Protein AF-A0A161QIM2-F1 (afdb_monomer)

Mean predicted aligned error: 3.0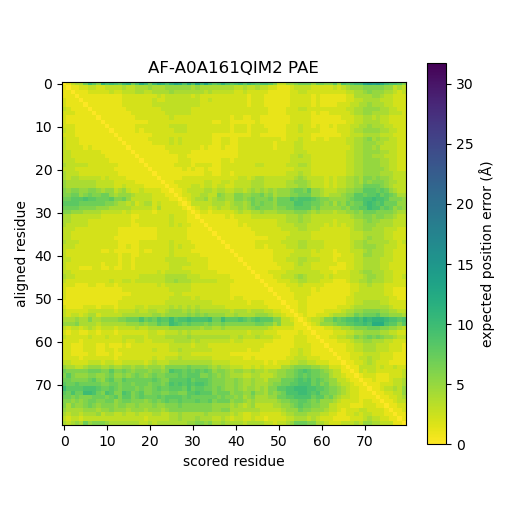8 Å

Foldseek 3Di:
DKDWDDPVRQVVVLLCQQVCVCVVVVNPRHDDSVVSSVVVVVQVVVPWTWIFDDDPNDTPDIDIKDWDQDPPPRDIDIDD

Solvent-accessible surface area (backbone atoms only — not comparable to full-atom values): 4637 Å² total; per-residue (Å²): 109,82,44,73,53,53,70,70,54,46,62,56,52,45,67,44,31,22,59,52,45,15,59,76,48,77,66,74,39,87,55,54,55,68,59,26,32,66,61,47,50,60,48,41,75,74,67,24,48,42,39,30,33,58,56,97,89,37,80,76,46,74,48,57,36,37,76,46,64,43,88,86,81,66,47,80,43,76,52,111

Structure (mmCIF, N/CA/C/O backbone):
data_AF-A0A161QIM2-F1
#
_entry.id   AF-A0A161QIM2-F1
#
loop_
_atom_site.group_PDB
_atom_site.id
_atom_site.type_symbol
_atom_site.label_atom_id
_atom_site.label_alt_id
_atom_site.label_comp_id
_atom_site.label_asym_id
_atom_site.label_entity_id
_atom_site.label_seq_id
_atom_site.pdbx_PDB_ins_code
_atom_site.Cartn_x
_atom_site.Cartn_y
_atom_site.Cartn_z
_atom_site.occupancy
_atom_site.B_iso_or_equiv
_atom_site.auth_seq_id
_atom_site.auth_comp_id
_atom_site.auth_asym_id
_atom_site.auth_atom_id
_atom_site.pdbx_PDB_model_num
ATOM 1 N N . MET A 1 1 ? -15.806 -10.018 6.493 1.00 86.94 1 MET A N 1
ATOM 2 C CA . MET A 1 1 ? -15.756 -10.311 5.039 1.00 86.94 1 MET A CA 1
ATOM 3 C C . MET A 1 1 ? -14.533 -9.605 4.474 1.00 86.94 1 MET A C 1
ATOM 5 O O . MET A 1 1 ? -14.228 -8.534 4.980 1.00 86.94 1 MET A O 1
ATOM 9 N N . ILE A 1 2 ? -13.815 -10.209 3.518 1.00 96.12 2 ILE A N 1
ATOM 10 C CA . ILE A 1 2 ? -12.716 -9.529 2.811 1.00 96.12 2 ILE A CA 1
ATOM 11 C C . ILE A 1 2 ? -13.318 -8.784 1.620 1.00 96.12 2 ILE A C 1
ATOM 13 O O . ILE A 1 2 ? -14.044 -9.391 0.833 1.00 96.12 2 ILE A O 1
ATOM 17 N N . GLU A 1 3 ? -13.018 -7.499 1.482 1.00 96.69 3 GLU A N 1
ATOM 18 C CA . GLU A 1 3 ? -13.515 -6.658 0.389 1.00 96.69 3 GLU A CA 1
ATOM 19 C C . GLU A 1 3 ? -12.432 -5.717 -0.144 1.00 96.69 3 GLU A C 1
ATOM 21 O O . GLU A 1 3 ? -11.391 -5.539 0.480 1.00 96.69 3 GLU A O 1
ATOM 26 N N . LYS A 1 4 ? -12.646 -5.132 -1.325 1.00 97.88 4 LYS A N 1
ATOM 27 C CA . LYS A 1 4 ? -11.730 -4.130 -1.881 1.00 97.88 4 LYS A CA 1
ATOM 28 C C . LYS A 1 4 ? -11.921 -2.798 -1.155 1.00 97.88 4 LYS A C 1
ATOM 30 O O . LYS A 1 4 ? -13.052 -2.330 -1.052 1.00 97.88 4 LYS A O 1
ATOM 35 N N . ALA A 1 5 ? -10.822 -2.178 -0.730 1.00 98.19 5 ALA A N 1
ATOM 36 C CA . ALA A 1 5 ? -10.851 -0.857 -0.117 1.00 98.19 5 ALA A CA 1
ATOM 37 C C . ALA A 1 5 ? -11.418 0.194 -1.077 1.00 98.19 5 ALA A C 1
ATOM 39 O O . ALA A 1 5 ? -11.096 0.218 -2.273 1.00 98.19 5 ALA A O 1
ATOM 40 N N . ASN A 1 6 ? -12.228 1.097 -0.539 1.00 97.50 6 ASN A N 1
ATOM 41 C CA . ASN A 1 6 ? -12.621 2.307 -1.242 1.00 97.50 6 ASN A CA 1
ATOM 42 C C . ASN A 1 6 ? -11.489 3.354 -1.206 1.00 97.50 6 ASN A C 1
ATOM 44 O O . ASN A 1 6 ? -10.392 3.114 -0.695 1.00 97.50 6 ASN A O 1
ATOM 48 N N . ARG A 1 7 ? -11.744 4.527 -1.793 1.00 97.25 7 ARG A N 1
ATOM 49 C CA . ARG A 1 7 ? -10.746 5.597 -1.894 1.00 97.25 7 ARG A CA 1
ATOM 50 C C . ARG A 1 7 ? -10.313 6.139 -0.529 1.00 97.25 7 ARG A C 1
ATOM 52 O O . ARG A 1 7 ? -9.118 6.285 -0.311 1.00 97.25 7 ARG A O 1
ATOM 59 N N . GLU A 1 8 ? -11.259 6.419 0.364 1.00 97.25 8 GLU A N 1
ATOM 60 C CA . GLU A 1 8 ? -10.967 6.982 1.690 1.00 97.25 8 GLU A CA 1
ATOM 61 C C . GLU A 1 8 ? -10.160 5.996 2.538 1.00 97.25 8 GLU A C 1
ATOM 63 O O . GLU A 1 8 ? -9.150 6.360 3.137 1.00 97.25 8 GLU A O 1
ATOM 68 N N . GLU A 1 9 ? -10.547 4.721 2.508 1.00 97.81 9 GLU A N 1
ATOM 69 C CA . GLU A 1 9 ? -9.818 3.636 3.165 1.00 97.81 9 GLU A CA 1
ATOM 70 C C . GLU A 1 9 ? -8.412 3.487 2.590 1.00 97.81 9 GLU A C 1
ATOM 72 O O . GLU A 1 9 ? -7.453 3.367 3.343 1.00 97.81 9 GLU A O 1
ATOM 77 N N . THR A 1 10 ? -8.270 3.547 1.265 1.00 98.00 10 THR A N 1
ATOM 78 C CA . THR A 1 10 ? -6.963 3.472 0.599 1.00 98.00 10 THR A CA 1
ATOM 79 C C . THR A 1 10 ? -6.054 4.632 1.005 1.00 98.00 10 THR A C 1
ATOM 81 O O . THR A 1 10 ? -4.891 4.402 1.336 1.00 98.00 10 THR A O 1
ATOM 84 N N . ASP A 1 11 ? -6.565 5.865 1.011 1.00 97.25 11 ASP A N 1
ATOM 85 C CA . ASP A 1 11 ? -5.793 7.049 1.404 1.00 97.25 11 ASP A CA 1
ATOM 86 C C . ASP A 1 11 ? -5.392 7.008 2.891 1.00 97.25 11 ASP A C 1
ATOM 88 O O . ASP A 1 11 ? -4.289 7.449 3.236 1.00 97.25 11 ASP A O 1
ATOM 92 N N . GLY A 1 12 ? -6.242 6.430 3.750 1.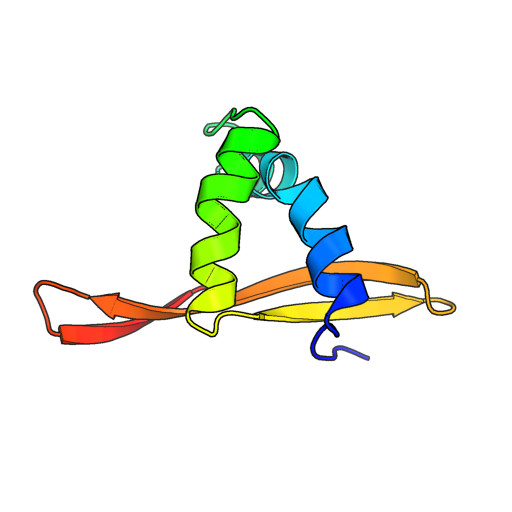00 96.94 12 GLY A N 1
ATOM 93 C CA . GLY A 1 12 ? -5.940 6.167 5.158 1.00 96.94 12 GLY A CA 1
ATOM 94 C C . GLY A 1 12 ? -4.877 5.081 5.346 1.00 96.94 12 GLY A C 1
ATOM 95 O O . GLY A 1 12 ? -3.894 5.296 6.053 1.00 96.94 12 GLY A O 1
ATOM 96 N N . ILE A 1 13 ? -5.021 3.942 4.665 1.00 97.88 13 ILE A N 1
ATOM 97 C CA . ILE A 1 13 ? -4.075 2.816 4.727 1.00 97.88 13 ILE A CA 1
ATOM 98 C C . ILE A 1 13 ? -2.686 3.235 4.233 1.00 97.88 13 ILE A C 1
ATOM 100 O O . ILE A 1 13 ? -1.681 2.862 4.836 1.00 97.88 13 ILE A O 1
ATOM 104 N N . ILE A 1 14 ? -2.602 4.050 3.177 1.00 96.94 14 ILE A N 1
ATOM 105 C CA . ILE A 1 14 ? -1.323 4.515 2.620 1.00 96.94 14 ILE A CA 1
ATOM 106 C C . ILE A 1 14 ? -0.466 5.269 3.648 1.00 96.94 14 ILE A C 1
ATOM 108 O O . ILE A 1 14 ? 0.760 5.255 3.534 1.00 96.94 14 ILE A O 1
ATOM 112 N N . GLN A 1 15 ? -1.064 5.878 4.676 1.00 96.88 15 GLN A N 1
ATOM 113 C CA . GLN A 1 15 ? -0.303 6.536 5.747 1.00 96.88 15 GLN A CA 1
ATOM 114 C C . GLN A 1 15 ? 0.548 5.546 6.560 1.00 96.88 15 GLN A C 1
ATOM 116 O O . GLN A 1 15 ? 1.555 5.938 7.146 1.00 96.88 15 GLN A O 1
ATOM 121 N N . TYR A 1 16 ? 0.198 4.256 6.542 1.00 96.75 16 TYR A N 1
ATOM 122 C CA . TYR A 1 16 ? 0.941 3.171 7.185 1.00 96.75 16 TYR A CA 1
ATOM 123 C C . TYR A 1 16 ? 1.995 2.528 6.270 1.00 96.75 16 TYR A C 1
ATOM 125 O O . TYR A 1 16 ? 2.623 1.546 6.660 1.00 96.75 16 TYR A O 1
ATOM 133 N N . ALA A 1 17 ? 2.247 3.078 5.074 1.00 96.25 17 ALA A N 1
ATOM 134 C CA . ALA A 1 17 ? 3.179 2.498 4.104 1.00 96.25 17 ALA A CA 1
ATOM 135 C C . ALA A 1 17 ? 4.585 2.248 4.677 1.00 96.25 17 ALA A C 1
ATOM 137 O O . ALA A 1 17 ? 5.180 1.209 4.401 1.00 96.25 17 ALA A O 1
ATOM 138 N N . ALA A 1 18 ? 5.118 3.167 5.493 1.00 96.81 18 ALA A N 1
ATOM 139 C CA . ALA A 1 18 ? 6.441 2.992 6.098 1.00 96.81 18 ALA A CA 1
ATOM 140 C C . ALA A 1 18 ? 6.475 1.791 7.050 1.00 96.81 18 ALA A C 1
ATOM 142 O O . ALA A 1 18 ? 7.411 0.995 6.998 1.00 96.81 18 ALA A O 1
ATOM 143 N N . GLN A 1 19 ? 5.429 1.627 7.863 1.00 96.31 19 GLN A N 1
ATOM 144 C CA . GLN A 1 19 ? 5.287 0.481 8.755 1.00 96.31 19 GLN A CA 1
ATOM 145 C C . GLN A 1 19 ? 5.136 -0.820 7.958 1.00 96.31 19 GLN A C 1
ATOM 147 O O . GLN A 1 19 ? 5.865 -1.773 8.214 1.00 96.31 19 GLN A O 1
ATOM 152 N N . SER A 1 20 ? 4.258 -0.849 6.949 1.00 94.69 20 SER A N 1
ATOM 153 C CA . SER A 1 20 ? 4.054 -2.042 6.118 1.00 94.69 20 SER A CA 1
ATOM 154 C C . SER A 1 20 ? 5.330 -2.472 5.387 1.00 94.69 20 SER A C 1
ATOM 156 O O . SER A 1 20 ? 5.624 -3.663 5.327 1.00 94.69 20 SER A O 1
ATOM 158 N N . LEU A 1 21 ? 6.120 -1.527 4.865 1.00 94.50 21 LEU A N 1
ATOM 159 C CA . LEU A 1 21 ? 7.406 -1.830 4.227 1.00 94.50 21 LEU A CA 1
ATOM 160 C C . LEU A 1 21 ? 8.447 -2.324 5.237 1.00 94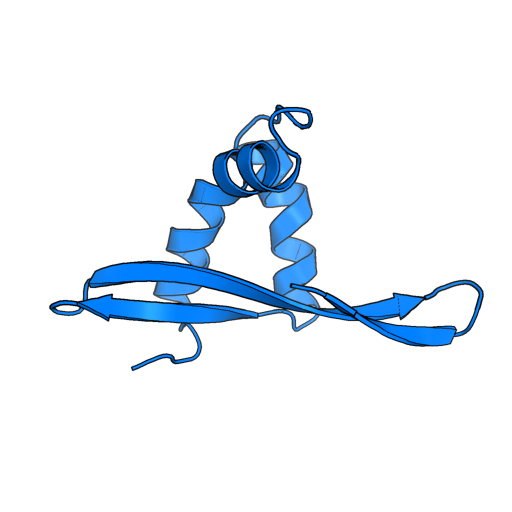.50 21 LEU A C 1
ATOM 162 O O . LEU A 1 21 ? 9.185 -3.262 4.937 1.00 94.50 21 LEU A O 1
ATOM 166 N N . PHE A 1 22 ? 8.504 -1.731 6.428 1.00 95.81 22 PHE A N 1
ATOM 167 C CA . PHE A 1 22 ? 9.404 -2.175 7.489 1.00 95.81 22 PHE A CA 1
ATOM 168 C C . PHE A 1 22 ? 9.095 -3.613 7.919 1.00 95.81 22 PHE A C 1
ATOM 170 O O . PHE A 1 22 ? 9.980 -4.468 7.901 1.00 95.81 22 PHE A O 1
ATOM 177 N N . GLU A 1 23 ? 7.834 -3.908 8.227 1.00 93.56 23 GLU A N 1
ATOM 178 C CA . GLU A 1 23 ? 7.390 -5.243 8.643 1.00 93.56 23 GLU A CA 1
ATOM 179 C C . GLU A 1 23 ? 7.528 -6.271 7.510 1.00 93.56 23 GLU A C 1
ATOM 181 O O . GLU A 1 23 ? 8.100 -7.341 7.715 1.00 93.56 23 GLU A O 1
ATOM 186 N N . GLY A 1 24 ? 7.091 -5.926 6.294 1.00 90.38 24 GLY A N 1
ATOM 187 C CA . GLY A 1 24 ? 7.138 -6.807 5.121 1.00 90.38 24 GLY A CA 1
ATOM 188 C C . GLY A 1 24 ? 8.552 -7.133 4.631 1.00 90.38 24 GLY A C 1
ATOM 189 O O . GLY A 1 24 ? 8.752 -8.102 3.905 1.00 90.38 24 GLY A O 1
ATOM 190 N N . THR A 1 25 ? 9.552 -6.358 5.056 1.00 92.38 25 THR A N 1
ATOM 191 C CA . THR A 1 25 ? 10.974 -6.615 4.769 1.00 92.38 25 THR A CA 1
ATOM 192 C C . THR A 1 25 ? 11.721 -7.202 5.966 1.00 92.38 25 THR A C 1
ATOM 194 O O . THR A 1 25 ? 12.956 -7.184 5.993 1.00 92.38 25 THR A O 1
ATOM 197 N N . SER A 1 26 ? 11.001 -7.719 6.967 1.00 93.62 26 SER A N 1
ATOM 198 C CA . SER A 1 26 ? 11.573 -8.268 8.204 1.00 93.62 26 SER A CA 1
ATOM 199 C C . SER A 1 26 ? 12.499 -7.276 8.922 1.00 93.62 26 SER A C 1
ATOM 201 O O . SER A 1 26 ? 13.542 -7.655 9.450 1.00 93.62 26 SER A O 1
ATOM 203 N N . GLY A 1 27 ? 12.139 -5.991 8.899 1.00 93.19 27 GLY A N 1
ATOM 204 C CA . GLY A 1 27 ? 12.865 -4.900 9.547 1.00 93.19 27 GLY A CA 1
ATOM 205 C C . GLY A 1 27 ? 14.038 -4.319 8.751 1.00 93.19 27 GLY A C 1
ATOM 206 O O . GLY A 1 27 ? 14.753 -3.467 9.271 1.00 93.19 27 GLY A O 1
ATOM 207 N N . ASN A 1 28 ? 14.261 -4.746 7.503 1.00 92.69 28 ASN A N 1
ATOM 208 C CA . ASN A 1 28 ? 15.418 -4.304 6.711 1.00 92.69 28 ASN A CA 1
ATOM 209 C C . ASN A 1 28 ? 15.190 -2.993 5.941 1.00 92.69 28 ASN A C 1
ATOM 211 O O . ASN A 1 28 ? 16.149 -2.392 5.457 1.00 92.69 28 ASN A O 1
ATOM 215 N N . CYS A 1 29 ? 13.942 -2.542 5.806 1.00 90.94 29 CYS A N 1
ATOM 216 C CA . CYS A 1 29 ? 13.591 -1.323 5.084 1.00 90.94 29 CYS A CA 1
ATOM 217 C C . CYS A 1 29 ? 13.013 -0.280 6.041 1.00 90.94 29 CYS A C 1
ATOM 219 O O . CYS A 1 29 ? 11.829 -0.304 6.368 1.00 90.94 29 CYS A O 1
ATOM 221 N N . GLN A 1 30 ? 13.855 0.651 6.487 1.00 94.00 30 GLN A N 1
ATOM 222 C CA . GLN A 1 30 ? 13.434 1.765 7.330 1.00 94.00 30 GLN A CA 1
ATOM 223 C C . GLN A 1 30 ? 13.393 3.051 6.502 1.00 94.00 30 GLN A C 1
ATOM 225 O O . GLN A 1 30 ? 14.424 3.638 6.179 1.00 94.00 30 GLN A O 1
ATOM 230 N N . LEU A 1 31 ? 12.184 3.474 6.140 1.00 94.94 31 LEU A N 1
ATOM 231 C CA . LEU A 1 31 ? 11.931 4.674 5.344 1.00 94.94 31 LEU A CA 1
ATOM 232 C C . LEU A 1 31 ? 11.157 5.706 6.162 1.00 94.94 31 LEU A C 1
ATOM 234 O O . LEU A 1 31 ? 10.425 5.351 7.085 1.00 94.94 31 LEU A O 1
ATOM 238 N N . SER A 1 32 ? 11.280 6.984 5.794 1.00 96.44 32 SER A N 1
ATOM 239 C CA . SER A 1 32 ? 10.339 7.993 6.282 1.00 96.44 32 SER A CA 1
ATOM 240 C C . SER A 1 32 ? 8.945 7.732 5.706 1.00 96.44 32 SER A C 1
ATOM 242 O O . SER A 1 32 ? 8.806 7.132 4.632 1.00 96.44 32 SER A O 1
ATOM 244 N N . THR A 1 33 ? 7.911 8.210 6.398 1.00 95.38 33 THR A N 1
ATOM 245 C CA . THR A 1 33 ? 6.522 8.111 5.933 1.00 95.38 33 THR A CA 1
ATOM 246 C C . THR A 1 33 ? 6.363 8.704 4.537 1.00 95.38 33 THR A C 1
ATOM 248 O O . THR A 1 33 ? 5.780 8.069 3.661 1.00 95.38 33 THR A O 1
ATOM 251 N N . GLU A 1 34 ? 6.960 9.867 4.278 1.00 97.31 34 GLU A N 1
ATOM 252 C CA . GLU A 1 34 ? 6.885 10.539 2.978 1.00 97.31 34 GLU A CA 1
ATOM 253 C C . GLU A 1 34 ? 7.485 9.670 1.873 1.00 97.31 34 GLU A C 1
ATOM 255 O O . GLU A 1 34 ? 6.869 9.499 0.819 1.00 97.31 3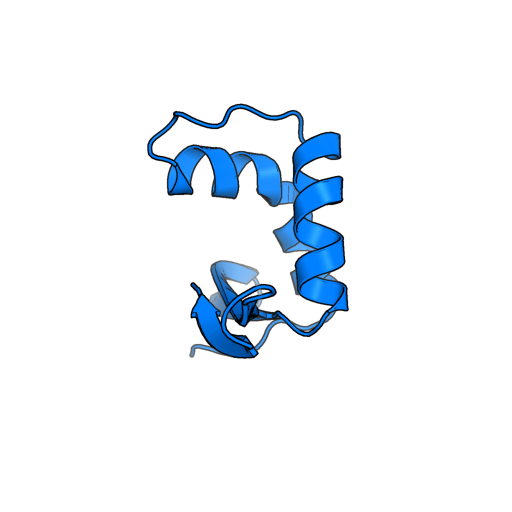4 GLU A O 1
ATOM 260 N N . LYS A 1 35 ? 8.657 9.067 2.123 1.00 97.69 35 LYS A N 1
ATOM 261 C CA . LYS A 1 35 ? 9.329 8.241 1.116 1.00 97.69 35 LYS A CA 1
ATOM 262 C C . LYS A 1 35 ? 8.581 6.939 0.851 1.00 97.69 35 LYS A C 1
ATOM 264 O O . LYS A 1 35 ? 8.484 6.505 -0.295 1.00 97.69 35 LYS A O 1
ATOM 269 N N . ALA A 1 36 ? 8.026 6.330 1.893 1.00 97.19 36 ALA A N 1
ATOM 270 C CA . ALA A 1 36 ? 7.208 5.134 1.757 1.00 97.19 36 ALA A CA 1
ATOM 271 C C . ALA A 1 36 ? 5.923 5.402 0.954 1.00 97.19 36 ALA A C 1
ATOM 273 O O . ALA A 1 36 ? 5.548 4.592 0.102 1.00 97.19 36 ALA A O 1
ATOM 274 N N . ILE A 1 37 ? 5.281 6.557 1.166 1.00 97.62 37 ILE A N 1
ATOM 275 C CA . ILE A 1 37 ? 4.115 6.992 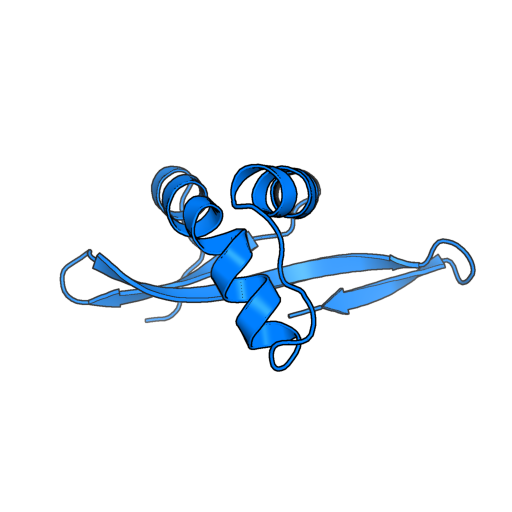0.386 1.00 97.62 37 ILE A CA 1
ATOM 276 C C . ILE A 1 37 ? 4.502 7.257 -1.075 1.00 97.62 37 ILE A C 1
ATOM 278 O O . ILE A 1 37 ? 3.780 6.819 -1.970 1.00 97.62 37 ILE A O 1
ATOM 282 N N . GLU A 1 38 ? 5.636 7.921 -1.331 1.00 97.50 38 GLU A N 1
ATOM 283 C CA . GLU A 1 38 ? 6.151 8.193 -2.687 1.00 97.50 38 GLU A CA 1
ATOM 284 C C . GLU A 1 38 ? 6.362 6.900 -3.493 1.00 97.50 38 GLU A C 1
ATOM 286 O O . GLU A 1 38 ? 6.107 6.871 -4.693 1.00 97.50 38 GLU A O 1
ATOM 291 N N . ILE A 1 39 ? 6.782 5.817 -2.832 1.00 94.88 39 ILE A N 1
ATOM 292 C CA . ILE A 1 39 ? 6.953 4.495 -3.451 1.00 94.88 39 ILE A CA 1
ATOM 293 C C . ILE A 1 39 ? 5.605 3.792 -3.649 1.00 94.88 39 ILE A C 1
ATOM 295 O O . ILE A 1 39 ? 5.355 3.221 -4.709 1.00 94.88 39 ILE A O 1
ATOM 299 N N . THR A 1 40 ? 4.735 3.819 -2.638 1.00 95.94 40 THR A N 1
ATOM 300 C CA . THR A 1 40 ? 3.508 3.005 -2.608 1.00 95.94 40 THR A CA 1
ATOM 301 C C . THR A 1 40 ? 2.396 3.586 -3.479 1.00 95.94 40 THR A C 1
ATOM 303 O O . THR A 1 40 ? 1.691 2.846 -4.167 1.00 95.94 40 THR A O 1
ATOM 306 N N . ARG A 1 41 ? 2.235 4.914 -3.504 1.00 97.12 41 ARG A N 1
ATOM 307 C CA . ARG A 1 41 ? 1.139 5.579 -4.224 1.00 97.12 41 ARG A CA 1
ATOM 308 C C . ARG A 1 41 ? 1.142 5.288 -5.735 1.00 97.12 41 ARG A C 1
ATOM 310 O O . ARG A 1 41 ? 0.093 4.878 -6.232 1.00 97.12 41 ARG A O 1
ATOM 317 N N . PRO A 1 42 ? 2.278 5.359 -6.458 1.00 96.00 42 PRO A N 1
ATOM 318 C CA . PRO A 1 42 ? 2.323 4.991 -7.874 1.00 96.00 42 PRO A CA 1
ATOM 319 C C . PRO A 1 42 ? 1.922 3.537 -8.155 1.00 96.00 42 PRO A C 1
ATOM 321 O O . PRO A 1 42 ? 1.451 3.233 -9.248 1.00 96.00 42 PRO A O 1
ATOM 324 N N . ILE A 1 43 ? 2.120 2.622 -7.199 1.00 95.31 43 ILE A N 1
ATOM 325 C CA . ILE A 1 43 ? 1.744 1.208 -7.345 1.00 95.31 43 ILE A CA 1
ATOM 326 C C . ILE A 1 43 ? 0.215 1.082 -7.355 1.00 95.31 43 ILE A C 1
ATOM 328 O O . ILE A 1 43 ? -0.348 0.424 -8.232 1.00 95.31 43 ILE A O 1
ATOM 332 N N . VAL A 1 44 ? -0.457 1.780 -6.435 1.00 96.62 44 VAL A N 1
ATOM 333 C CA . VAL A 1 44 ? -1.925 1.860 -6.380 1.00 96.62 44 VAL A CA 1
ATOM 334 C C . VAL A 1 44 ? -2.486 2.556 -7.624 1.00 96.62 44 VAL A C 1
ATOM 336 O O . VAL A 1 44 ? -3.417 2.055 -8.251 1.00 96.62 44 VAL A O 1
ATOM 339 N N . GLU A 1 45 ? -1.883 3.669 -8.049 1.00 95.56 45 GLU A N 1
ATOM 340 C CA . GLU A 1 45 ? -2.296 4.411 -9.253 1.00 95.56 45 GLU A CA 1
ATOM 341 C C . GLU A 1 45 ? -2.165 3.583 -10.542 1.00 95.56 45 GLU A C 1
ATOM 343 O O . GLU A 1 45 ? -2.943 3.764 -11.479 1.00 95.56 45 GLU A O 1
ATOM 348 N N . LYS A 1 46 ? -1.229 2.627 -10.580 1.00 93.88 46 LYS A N 1
ATOM 349 C CA . LYS A 1 46 ? -1.060 1.667 -11.685 1.00 93.88 46 LYS A CA 1
ATOM 350 C C . LYS A 1 46 ? -2.041 0.491 -11.643 1.00 93.88 46 LYS A C 1
ATOM 352 O O . LYS A 1 46 ? -1.979 -0.379 -12.511 1.00 93.88 46 LYS A O 1
ATOM 357 N N . GLY A 1 47 ? -2.961 0.467 -10.680 1.00 94.56 47 GLY A N 1
ATOM 358 C CA . GLY A 1 47 ? -4.056 -0.498 -10.611 1.00 94.56 47 GLY A CA 1
ATOM 359 C C . GLY A 1 47 ? -3.908 -1.571 -9.536 1.00 94.56 47 GLY A C 1
ATOM 360 O O . GLY A 1 47 ? -4.788 -2.430 -9.443 1.00 94.56 47 GLY A O 1
ATOM 361 N N . ALA A 1 48 ? -2.855 -1.532 -8.712 1.00 97.19 48 ALA A N 1
ATOM 362 C CA . ALA A 1 48 ? -2.846 -2.300 -7.470 1.00 97.19 48 ALA A CA 1
ATOM 363 C C . ALA A 1 48 ? -3.917 -1.763 -6.509 1.00 97.19 48 ALA A C 1
ATOM 365 O O . ALA A 1 48 ? -4.325 -0.603 -6.586 1.00 97.19 48 ALA A O 1
ATOM 366 N N . TYR A 1 49 ? -4.401 -2.604 -5.605 1.00 98.00 49 TYR A N 1
ATOM 367 C CA . TYR A 1 49 ? -5.443 -2.213 -4.664 1.00 98.00 49 TYR A CA 1
ATOM 368 C C . TYR A 1 49 ? -5.345 -2.988 -3.359 1.00 98.00 49 TYR A C 1
ATOM 370 O O . TYR A 1 49 ? -4.815 -4.096 -3.310 1.00 98.00 49 TYR A O 1
ATOM 378 N N . TYR A 1 50 ? -5.895 -2.398 -2.302 1.00 98.31 50 TYR A N 1
ATOM 379 C CA . TYR A 1 50 ? -5.991 -3.056 -1.010 1.00 98.31 50 TYR A CA 1
ATOM 380 C C . TYR A 1 50 ? -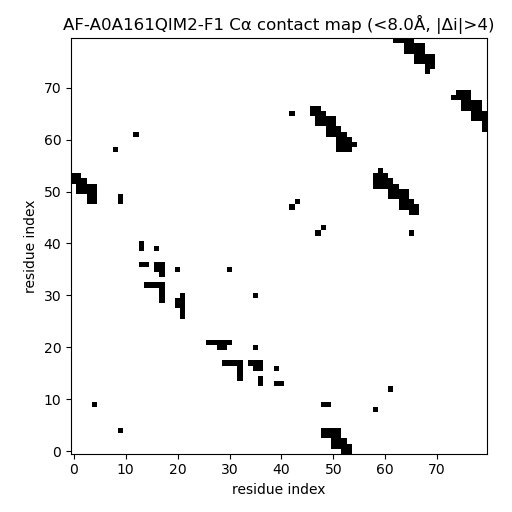7.231 -3.947 -0.942 1.00 98.31 50 TYR A C 1
ATOM 382 O O . TYR A 1 50 ? -8.335 -3.532 -1.308 1.00 98.31 50 TYR A O 1
ATOM 390 N N . LEU A 1 51 ? -7.043 -5.163 -0.440 1.00 98.31 51 LEU A N 1
ATOM 391 C CA . LEU A 1 51 ? -8.105 -5.962 0.159 1.00 98.31 51 LEU A CA 1
ATOM 392 C C . LEU A 1 51 ? -8.095 -5.721 1.664 1.00 98.31 51 LEU A C 1
ATOM 394 O O . LEU A 1 51 ? -7.024 -5.682 2.264 1.00 98.31 51 LEU A O 1
ATOM 398 N N . ILE A 1 52 ? -9.269 -5.566 2.264 1.00 98.25 52 ILE A N 1
ATOM 399 C CA . ILE A 1 52 ? -9.438 -5.179 3.663 1.00 98.25 52 ILE A CA 1
ATOM 400 C C . ILE A 1 52 ? -10.422 -6.087 4.388 1.00 98.25 52 ILE A C 1
ATOM 402 O O . ILE A 1 52 ? -11.329 -6.663 3.784 1.00 98.25 52 ILE A O 1
ATOM 406 N N . VAL A 1 53 ? -10.257 -6.168 5.705 1.00 97.88 53 VAL A N 1
ATOM 407 C CA . VAL A 1 53 ? -11.256 -6.701 6.636 1.00 97.8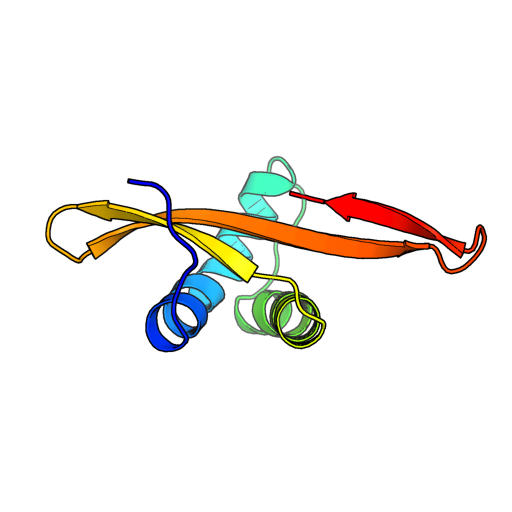8 53 VAL A CA 1
ATOM 408 C C . VAL A 1 53 ? -11.719 -5.570 7.540 1.00 97.88 53 VAL A C 1
ATOM 410 O O . VAL A 1 53 ? -10.899 -4.791 8.027 1.00 97.88 53 VAL A O 1
ATOM 413 N N . LYS A 1 54 ? -13.031 -5.500 7.777 1.00 95.69 54 LYS A N 1
ATOM 414 C CA . LYS A 1 54 ? -13.645 -4.527 8.680 1.00 95.69 54 LYS A CA 1
ATOM 415 C C . LYS A 1 54 ? -14.318 -5.180 9.877 1.00 95.69 54 LYS A C 1
ATOM 417 O O . LYS A 1 54 ? -14.908 -6.254 9.743 1.00 95.69 54 LYS A O 1
ATOM 422 N N . GLU A 1 55 ? -14.305 -4.460 10.989 1.00 95.25 55 GLU A N 1
ATOM 423 C CA . GLU A 1 55 ? -15.115 -4.698 12.184 1.00 95.25 55 GLU A CA 1
ATOM 424 C C . GLU A 1 55 ? -15.751 -3.364 12.588 1.00 95.25 55 GLU A C 1
ATOM 426 O O . GLU A 1 55 ? -15.072 -2.343 12.602 1.00 95.25 55 GLU A O 1
ATOM 431 N N . GLU A 1 56 ? -17.069 -3.337 12.815 1.00 90.56 56 GLU A N 1
ATOM 432 C CA . GLU A 1 56 ? -17.808 -2.108 13.174 1.00 90.56 56 GLU A CA 1
ATOM 433 C C . GLU A 1 56 ? -17.496 -0.890 12.267 1.00 90.56 56 GLU A C 1
ATOM 435 O O . GLU A 1 56 ? -17.329 0.234 12.732 1.00 90.56 56 GLU A O 1
ATOM 440 N N . ASN A 1 57 ? -17.402 -1.112 10.946 1.00 86.62 57 ASN A N 1
ATOM 441 C CA . ASN A 1 57 ? -17.001 -0.127 9.920 1.00 86.62 57 ASN A CA 1
ATOM 442 C C . ASN A 1 57 ? -15.557 0.401 10.003 1.00 86.62 57 ASN A C 1
ATOM 444 O O . ASN A 1 57 ? -15.177 1.246 9.195 1.00 86.62 57 ASN A O 1
ATOM 448 N N . SER A 1 58 ? -14.733 -0.123 10.904 1.00 92.75 58 SER A N 1
ATOM 449 C CA . SER A 1 58 ? -13.313 0.212 11.006 1.00 92.75 58 SER A CA 1
ATOM 450 C C . SER A 1 58 ? -12.463 -0.811 10.261 1.00 92.75 58 SER A C 1
ATOM 452 O O . SER A 1 58 ? -12.706 -2.013 10.351 1.00 92.75 58 SER A O 1
ATOM 454 N N . VAL A 1 59 ? -11.462 -0.343 9.511 1.00 96.31 59 VAL A N 1
ATOM 455 C CA . VAL A 1 59 ? -10.490 -1.225 8.848 1.00 96.31 59 VAL A CA 1
ATOM 456 C C . VAL A 1 59 ? -9.591 -1.858 9.908 1.00 96.31 59 VAL A C 1
ATOM 458 O O . VAL A 1 59 ? -8.868 -1.153 10.604 1.00 96.31 59 VAL A O 1
ATOM 461 N N . MET A 1 60 ? -9.617 -3.187 9.999 1.00 95.50 60 MET A N 1
ATOM 462 C CA . MET A 1 60 ? -8.849 -3.962 10.984 1.00 95.50 60 MET A CA 1
ATOM 463 C C . MET A 1 60 ? -7.556 -4.541 10.415 1.00 95.50 60 MET A C 1
ATOM 465 O O . MET A 1 60 ? -6.635 -4.870 11.157 1.00 95.50 60 MET A O 1
ATOM 469 N N . GLY A 1 61 ? -7.486 -4.691 9.095 1.00 94.88 61 GLY A N 1
ATOM 470 C CA . GLY A 1 61 ? -6.314 -5.217 8.414 1.00 94.88 61 GLY A CA 1
ATOM 471 C C . GLY A 1 61 ? -6.448 -5.093 6.908 1.00 94.88 61 GLY A C 1
ATOM 472 O O . GLY A 1 61 ? -7.559 -4.967 6.380 1.00 94.88 61 GLY A O 1
ATOM 473 N N . TRP A 1 62 ? -5.308 -5.121 6.225 1.00 97.06 62 TRP A N 1
ATOM 474 C CA . TRP A 1 62 ? -5.225 -4.944 4.783 1.00 97.06 62 TRP A CA 1
ATOM 475 C C . TRP A 1 62 ? -4.079 -5.748 4.171 1.00 97.06 62 TRP A C 1
ATOM 477 O O . TRP A 1 62 ? -3.090 -6.053 4.832 1.00 97.06 62 TRP A O 1
ATOM 487 N N . ILE A 1 63 ? -4.209 -6.053 2.882 1.00 96.31 63 ILE A N 1
ATOM 488 C CA . ILE A 1 63 ? -3.144 -6.597 2.031 1.00 96.31 63 ILE A CA 1
ATOM 489 C C . ILE A 1 63 ? -3.161 -5.807 0.723 1.00 96.31 63 ILE A C 1
ATOM 491 O O . ILE A 1 63 ? -4.233 -5.612 0.144 1.00 96.31 63 ILE A O 1
ATOM 495 N N . LEU A 1 64 ? -1.999 -5.338 0.264 1.00 97.06 64 LEU A N 1
ATOM 496 C CA . LEU A 1 64 ? -1.857 -4.706 -1.048 1.00 97.06 64 LEU A CA 1
ATOM 497 C C . LEU A 1 64 ? -1.635 -5.794 -2.092 1.00 97.06 64 LEU A C 1
ATOM 499 O O . LEU A 1 64 ? -0.658 -6.520 -2.006 1.00 97.06 64 LEU A O 1
ATOM 503 N N . ILE A 1 65 ? -2.491 -5.878 -3.105 1.00 96.94 65 ILE A N 1
ATOM 504 C CA . ILE A 1 65 ? -2.297 -6.827 -4.202 1.00 96.94 65 ILE A CA 1
ATOM 505 C C . ILE A 1 65 ? -2.234 -6.101 -5.536 1.00 96.94 65 ILE A C 1
ATOM 507 O O . ILE A 1 65 ? -2.923 -5.102 -5.762 1.00 96.94 65 ILE A O 1
ATOM 511 N N . GLY A 1 66 ? -1.414 -6.608 -6.446 1.00 95.94 66 GLY A N 1
ATOM 512 C CA . GLY A 1 66 ? -1.255 -5.997 -7.755 1.00 95.94 66 GLY A CA 1
ATOM 513 C C . GLY A 1 66 ? -0.595 -6.913 -8.766 1.00 95.94 66 GLY A C 1
ATOM 514 O O . GLY A 1 66 ? -0.103 -7.995 -8.451 1.00 95.94 66 GLY A O 1
ATOM 515 N N . GLY A 1 67 ? -0.618 -6.462 -10.015 1.00 93.81 67 GLY A N 1
ATOM 516 C CA . GLY A 1 67 ? 0.151 -7.056 -11.096 1.00 93.81 67 GLY A CA 1
ATOM 517 C C . GLY A 1 67 ? 1.291 -6.130 -11.495 1.00 93.81 67 GLY A C 1
ATOM 518 O O . GLY A 1 67 ? 1.136 -4.910 -11.497 1.00 93.81 67 GLY A O 1
ATOM 519 N N . ASN A 1 68 ? 2.419 -6.710 -11.876 1.00 89.06 68 ASN A N 1
ATOM 520 C CA . ASN A 1 68 ? 3.503 -6.032 -12.562 1.00 89.06 68 ASN A CA 1
ATOM 521 C C . ASN A 1 68 ? 3.801 -6.773 -13.872 1.00 89.06 68 ASN A C 1
ATOM 523 O O . ASN A 1 68 ? 3.590 -7.979 -13.977 1.00 89.06 68 ASN A O 1
ATOM 527 N N . THR A 1 69 ? 4.253 -6.052 -14.890 1.00 89.75 69 THR A N 1
ATOM 528 C CA . THR A 1 69 ? 4.811 -6.671 -16.096 1.00 89.75 69 THR A CA 1
ATOM 529 C C . THR A 1 69 ? 6.316 -6.525 -16.003 1.00 89.75 69 THR A C 1
ATOM 531 O O . THR A 1 69 ? 6.810 -5.398 -15.958 1.00 89.75 69 THR A O 1
ATOM 534 N N . ASP A 1 70 ? 7.030 -7.645 -15.933 1.00 89.69 70 ASP A N 1
ATOM 535 C CA . ASP A 1 70 ? 8.486 -7.611 -15.897 1.00 89.69 70 ASP A CA 1
ATOM 536 C C . ASP A 1 70 ? 9.024 -6.948 -17.170 1.00 89.69 70 ASP A C 1
ATOM 538 O O . ASP A 1 70 ? 8.573 -7.227 -18.285 1.00 89.69 70 ASP A O 1
ATOM 542 N N . TYR A 1 71 ? 9.970 -6.027 -17.000 1.00 87.31 71 TYR A N 1
ATOM 543 C CA . TYR A 1 71 ? 10.457 -5.215 -18.111 1.00 87.31 71 TYR A CA 1
ATOM 544 C C . TYR A 1 71 ? 11.313 -6.022 -19.098 1.00 87.31 71 TYR A C 1
ATOM 546 O O . TYR A 1 71 ? 11.354 -5.682 -20.279 1.00 87.31 71 TYR A O 1
ATOM 554 N N . PHE A 1 72 ? 11.986 -7.078 -18.636 1.00 93.06 72 PHE A N 1
ATOM 555 C CA . PHE A 1 72 ? 12.925 -7.854 -19.443 1.00 93.06 72 P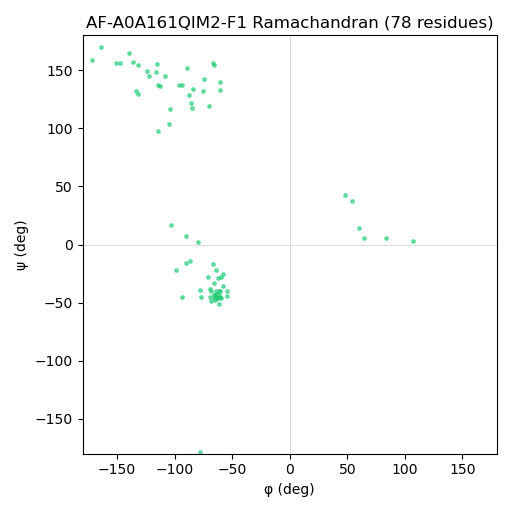HE A CA 1
ATOM 556 C C . PHE A 1 72 ? 12.258 -9.058 -20.107 1.00 93.06 72 PHE A C 1
ATOM 558 O O . PHE A 1 72 ? 12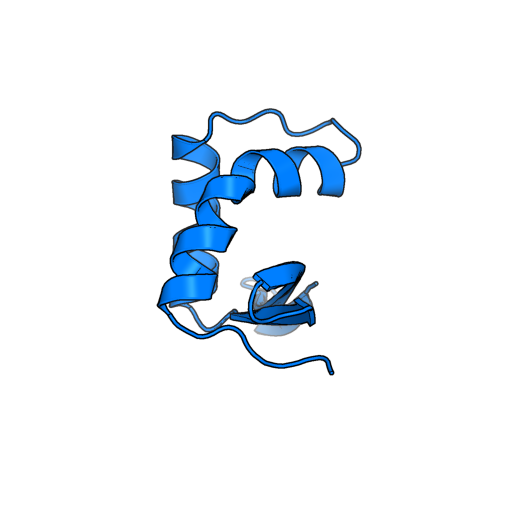.490 -9.305 -21.289 1.00 93.06 72 PHE A O 1
ATOM 565 N N . SER A 1 73 ? 11.439 -9.806 -19.366 1.00 95.25 73 SER A N 1
ATOM 566 C CA . SER A 1 73 ? 10.758 -11.004 -19.869 1.00 95.25 73 SER A CA 1
ATOM 567 C C . SER A 1 73 ? 9.385 -10.715 -20.475 1.00 95.25 73 SER A C 1
ATOM 569 O O . SER A 1 73 ? 8.850 -11.562 -21.187 1.00 95.25 73 SER A O 1
ATOM 571 N N . HIS A 1 74 ? 8.806 -9.539 -20.203 1.00 92.38 74 HIS A N 1
ATOM 572 C CA . HIS A 1 74 ? 7.416 -9.191 -20.525 1.00 92.38 74 HIS A CA 1
ATOM 573 C C . HIS A 1 74 ? 6.365 -10.101 -19.869 1.00 92.38 74 HIS A C 1
ATOM 575 O O . HIS A 1 74 ? 5.185 -10.059 -20.230 1.00 92.38 74 HIS A O 1
ATOM 581 N N . GLU A 1 75 ? 6.759 -10.904 -18.882 1.00 96.06 75 GLU A N 1
ATOM 582 C CA . GLU A 1 75 ? 5.830 -11.746 -18.142 1.00 96.06 75 GLU A CA 1
ATOM 583 C C . GLU A 1 75 ? 4.988 -10.917 -17.171 1.00 96.06 75 GLU A C 1
ATOM 585 O O . GLU A 1 75 ? 5.461 -9.975 -16.531 1.00 96.06 75 GLU A O 1
ATOM 590 N N . LYS A 1 76 ? 3.710 -11.286 -17.040 1.00 92.38 76 LYS A N 1
ATOM 591 C CA . LYS A 1 76 ? 2.820 -10.714 -16.028 1.00 92.38 76 LYS A CA 1
ATOM 592 C C . LYS A 1 76 ? 2.993 -11.474 -14.721 1.00 92.38 76 LYS A C 1
ATOM 594 O O . LYS A 1 76 ? 2.665 -12.655 -14.649 1.00 92.38 76 LYS A O 1
ATOM 599 N N . LEU A 1 77 ? 3.447 -10.774 -13.691 1.00 93.56 77 LEU A N 1
ATOM 600 C CA . LEU A 1 77 ? 3.667 -11.300 -12.350 1.00 93.56 77 LEU A CA 1
ATOM 601 C C . LEU A 1 77 ? 2.681 -10.658 -11.376 1.00 93.56 77 LEU A C 1
ATOM 603 O O . LEU A 1 77 ? 2.446 -9.452 -11.424 1.00 93.56 77 LEU A O 1
ATOM 607 N N . GLY A 1 78 ? 2.094 -11.462 -10.494 1.00 93.50 78 GLY A N 1
ATOM 608 C CA . GLY A 1 78 ? 1.316 -10.962 -9.362 1.00 93.50 78 GLY A CA 1
ATOM 609 C C . GLY A 1 78 ? 2.206 -10.741 -8.142 1.00 93.50 78 GLY A C 1
ATOM 610 O O . GLY A 1 78 ? 3.203 -11.442 -7.977 1.00 93.50 78 GLY A O 1
ATOM 611 N N . PHE A 1 79 ? 1.831 -9.803 -7.278 1.00 92.88 79 PHE A N 1
ATOM 612 C CA . PHE A 1 79 ? 2.435 -9.629 -5.957 1.00 92.88 79 PHE A CA 1
ATOM 613 C C . PHE A 1 79 ? 1.366 -9.399 -4.883 1.00 92.88 79 PHE A C 1
ATOM 615 O O . PHE A 1 79 ? 0.246 -8.968 -5.188 1.00 92.88 79 PHE A O 1
ATOM 622 N N . ILE A 1 80 ? 1.755 -9.707 -3.643 1.00 92.19 80 ILE A N 1
ATOM 623 C CA . ILE A 1 80 ? 1.027 -9.469 -2.392 1.00 92.19 80 ILE A CA 1
ATOM 624 C C . ILE A 1 80 ? 1.958 -8.817 -1.369 1.00 92.19 80 ILE A C 1
ATOM 626 O O . ILE A 1 80 ? 3.187 -9.018 -1.518 1.00 92.19 80 ILE A O 1
#

Secondary structure (DSSP, 8-state):
-EEE--HHHHHHHHTTHHHHHHHHTTT-----HHHHHHHHHHHHHTT-EEEEEEETTEEEEEEEEEEEE-TTT--EEEE-

Sequence (80 aa):
MIEKANREETDGIIQYAAQSLFEGTSGNCQLSTEKAIEITRPIVEKGAYYLIVKEENSVMGWILIGGNTDYFSHEKLGFI

Organism: Bacillus cereus (NCBI:txid1396)

pLDDT: mean 95.06, std 2.76, range [86.62, 98.31]

Radius of gyration: 13.44 Å; Cα contacts (8 Å, |Δi|>4): 104; chains: 1; bounding box: 33×22×34 Å

Nearest PDB structures (foldseek):
  8a9n-assembly1_B  TM=6.332E-01  e=2.478E-02  Acinetobacter baumannii
  8a9o-assembly1_A  TM=6.216E-01  e=4.484E-02  Acinetobacter baumannii
  8a9o-assembly1_B  TM=6.243E-01  e=6.233E-02  Acinetobacter baumannii
  2fe7-assembly1_A  TM=5.395E-01  e=8.113E-02  Pseudomonas aeruginosa UCBPP-PA14
  4yfj-assembly1_A  TM=4.800E-01  e=5.836E-02  Pseudomonas aeruginosa